Protein AF-B7PDW3-F1 (afdb_monomer_lite)

Radius of gyration: 15.63 Å; chains: 1; bounding box: 40×28×39 Å

pLDDT: mean 84.44, std 12.07, range [47.44, 97.19]

Structure (mmCIF, N/CA/C/O backbone):
data_AF-B7PDW3-F1
#
_entry.id   AF-B7PDW3-F1
#
loop_
_atom_site.group_PDB
_atom_site.id
_atom_site.type_symbol
_atom_site.label_atom_id
_atom_site.label_alt_id
_atom_site.label_comp_id
_atom_site.label_asym_id
_atom_site.label_entity_id
_atom_site.label_seq_id
_atom_site.pdbx_PDB_ins_code
_atom_site.Cartn_x
_atom_site.Cartn_y
_atom_site.Cartn_z
_atom_site.occupancy
_atom_site.B_iso_or_equiv
_atom_site.auth_seq_id
_atom_site.auth_comp_id
_atom_site.auth_asym_id
_atom_site.auth_atom_id
_atom_site.pdbx_PDB_model_num
ATOM 1 N N . ILE A 1 1 ? 16.564 -8.359 -5.991 1.00 54.59 1 ILE A N 1
ATOM 2 C CA . ILE A 1 1 ? 16.793 -7.819 -4.622 1.00 54.59 1 ILE A CA 1
ATOM 3 C C . ILE A 1 1 ? 18.125 -7.062 -4.493 1.00 54.59 1 ILE A C 1
ATOM 5 O O . ILE A 1 1 ? 18.088 -5.931 -4.028 1.00 54.59 1 ILE A O 1
ATOM 9 N N . ARG A 1 2 ? 19.274 -7.583 -4.974 1.00 59.59 2 ARG A N 1
ATOM 10 C CA . ARG A 1 2 ? 20.599 -6.905 -4.907 1.00 59.59 2 ARG A CA 1
ATOM 11 C C . ARG A 1 2 ? 20.658 -5.455 -5.419 1.00 59.59 2 ARG A C 1
ATOM 13 O O . ARG A 1 2 ? 21.525 -4.717 -4.989 1.00 59.59 2 ARG A O 1
ATOM 20 N N . ARG A 1 3 ? 19.758 -5.041 -6.317 1.00 68.50 3 ARG A N 1
ATOM 21 C CA . ARG A 1 3 ? 19.670 -3.659 -6.828 1.00 68.50 3 ARG A CA 1
ATOM 22 C C . ARG A 1 3 ? 18.868 -2.712 -5.918 1.00 68.50 3 ARG A C 1
ATOM 24 O O . ARG A 1 3 ? 19.068 -1.508 -5.966 1.00 68.50 3 ARG A O 1
ATOM 31 N N . PHE A 1 4 ? 17.979 -3.246 -5.079 1.00 74.94 4 PHE A N 1
ATOM 32 C CA . PHE A 1 4 ? 17.000 -2.466 -4.304 1.00 74.94 4 PHE A CA 1
ATOM 33 C C . PHE A 1 4 ? 17.271 -2.464 -2.795 1.00 74.94 4 PHE A C 1
ATOM 35 O O . PHE A 1 4 ? 16.597 -1.756 -2.056 1.00 74.94 4 PHE A O 1
ATOM 42 N N . TRP A 1 5 ? 18.253 -3.239 -2.324 1.00 75.88 5 TRP A N 1
ATOM 43 C CA . TRP A 1 5 ? 18.550 -3.393 -0.895 1.00 75.88 5 TRP A CA 1
ATOM 44 C C . TRP A 1 5 ? 18.837 -2.064 -0.188 1.00 75.88 5 TRP A C 1
ATOM 46 O O . TRP A 1 5 ? 18.388 -1.881 0.936 1.00 75.88 5 TRP A O 1
ATOM 56 N N . HIS A 1 6 ? 19.495 -1.114 -0.864 1.00 83.62 6 HIS A N 1
ATOM 57 C CA . HIS A 1 6 ? 19.739 0.226 -0.325 1.00 83.62 6 HIS A CA 1
ATOM 58 C C . HIS A 1 6 ? 18.432 0.911 0.087 1.00 83.62 6 HIS A C 1
ATOM 60 O O . HIS A 1 6 ? 18.341 1.446 1.184 1.00 83.62 6 HIS A O 1
ATOM 66 N N . TRP A 1 7 ? 17.405 0.845 -0.765 1.00 85.31 7 TRP A N 1
ATOM 67 C CA . TRP A 1 7 ? 16.101 1.453 -0.506 1.00 85.31 7 TRP A CA 1
ATOM 68 C C . TRP A 1 7 ? 15.379 0.768 0.658 1.00 85.31 7 TRP A C 1
ATOM 70 O O . TRP A 1 7 ? 14.861 1.423 1.559 1.00 85.31 7 TRP A O 1
ATOM 80 N N . VAL A 1 8 ? 15.407 -0.565 0.680 1.00 81.06 8 VAL A N 1
ATOM 81 C CA . VAL A 1 8 ? 14.769 -1.358 1.742 1.00 81.06 8 VAL A CA 1
ATOM 82 C C . VAL A 1 8 ? 15.449 -1.148 3.100 1.00 81.06 8 VAL A C 1
ATOM 84 O O . VAL A 1 8 ? 14.766 -1.171 4.116 1.00 81.06 8 VAL A O 1
ATOM 87 N N . LEU A 1 9 ? 16.766 -0.914 3.139 1.00 84.56 9 LEU A N 1
ATOM 88 C CA . LEU A 1 9 ? 17.503 -0.642 4.380 1.00 84.56 9 LEU A CA 1
ATOM 89 C C . LEU A 1 9 ? 17.424 0.820 4.828 1.00 84.56 9 LEU A C 1
ATOM 91 O O . LEU A 1 9 ? 17.378 1.095 6.025 1.00 84.56 9 LEU A O 1
ATOM 95 N N . LEU A 1 10 ? 17.408 1.769 3.892 1.00 88.19 10 LEU A N 1
ATOM 96 C CA . LEU A 1 10 ? 17.343 3.193 4.219 1.00 88.19 10 LEU A CA 1
ATOM 97 C C . LEU A 1 10 ? 16.026 3.562 4.894 1.00 88.19 10 LEU A C 1
ATOM 99 O O . LEU A 1 10 ? 16.030 4.352 5.838 1.00 88.19 10 LEU A O 1
ATOM 103 N N . GLN A 1 11 ? 14.912 2.980 4.451 1.00 86.88 11 GLN A N 1
ATOM 104 C CA . GLN A 1 11 ? 13.616 3.292 5.034 1.00 86.88 11 GLN A CA 1
ATOM 105 C C . GLN A 1 11 ? 13.550 3.018 6.542 1.00 86.88 11 GLN A C 1
ATOM 107 O O . GLN A 1 11 ? 13.261 3.974 7.258 1.00 86.88 11 GLN A O 1
ATOM 112 N N . PRO A 1 12 ? 13.840 1.815 7.087 1.00 85.06 12 PRO A N 1
ATOM 113 C CA . PRO A 1 12 ? 13.779 1.577 8.529 1.00 85.06 12 PRO A CA 1
ATOM 114 C C . PRO A 1 12 ? 14.769 2.447 9.315 1.00 85.06 12 PRO A C 1
ATOM 116 O O . PRO A 1 12 ? 14.426 2.902 10.404 1.00 85.06 12 PRO A O 1
ATOM 119 N N . LEU A 1 13 ? 15.950 2.758 8.766 1.00 88.75 13 LEU A N 1
ATOM 120 C CA . LEU A 1 13 ? 16.912 3.658 9.417 1.00 88.75 13 LEU A CA 1
ATOM 121 C C . LEU A 1 13 ? 16.351 5.079 9.577 1.00 88.75 13 LEU A C 1
ATOM 123 O O . LEU A 1 13 ? 16.361 5.633 10.677 1.00 88.75 13 LEU A O 1
ATOM 127 N N . ILE A 1 14 ? 15.807 5.653 8.500 1.00 88.44 14 ILE A N 1
ATOM 128 C CA . ILE A 1 14 ? 15.176 6.980 8.539 1.00 88.44 14 ILE A CA 1
ATOM 129 C C . ILE A 1 14 ? 13.913 6.941 9.409 1.00 88.44 14 ILE A C 1
ATOM 131 O O . ILE A 1 14 ? 13.672 7.864 10.185 1.00 88.44 14 ILE A O 1
ATOM 135 N N . SER A 1 15 ? 13.154 5.844 9.351 1.00 87.31 15 SER A N 1
ATOM 136 C CA . SER A 1 15 ? 11.963 5.626 10.181 1.00 87.31 15 SER A CA 1
ATOM 137 C C . SER A 1 15 ? 12.304 5.683 11.666 1.00 87.31 15 SER A C 1
ATOM 139 O O . SER A 1 15 ? 11.613 6.356 12.418 1.00 87.31 15 SER A O 1
ATOM 141 N N . GLN A 1 16 ? 13.395 5.046 12.107 1.00 88.44 16 GLN A N 1
ATOM 142 C CA . GLN A 1 16 ? 13.805 5.104 13.513 1.00 88.44 16 GLN A CA 1
ATOM 143 C C . GLN A 1 16 ? 14.217 6.513 13.955 1.00 88.44 16 GLN A C 1
ATOM 145 O O . GLN A 1 16 ? 13.950 6.906 15.092 1.00 88.44 16 GLN A O 1
ATOM 150 N N . LEU A 1 17 ? 14.855 7.286 13.073 1.00 89.81 17 LEU A N 1
ATOM 151 C CA . LEU A 1 17 ? 15.202 8.679 13.361 1.00 89.81 17 LEU A CA 1
ATOM 152 C C . LEU A 1 17 ? 13.953 9.559 13.469 1.00 89.81 17 LEU A C 1
ATOM 154 O O . LEU A 1 17 ? 13.849 10.364 14.395 1.00 89.81 17 LEU A O 1
ATOM 158 N N . LEU A 1 18 ? 13.002 9.386 12.549 1.00 89.19 18 LEU A N 1
ATOM 159 C CA . LEU A 1 18 ? 11.734 10.112 12.549 1.00 89.19 18 LEU A CA 1
ATOM 160 C C . LEU A 1 18 ? 10.860 9.722 13.741 1.00 89.19 18 LEU A C 1
ATOM 162 O O . LEU A 1 18 ? 10.328 10.611 14.393 1.00 89.19 18 LEU A O 1
ATOM 166 N N . PHE A 1 19 ? 10.793 8.438 14.100 1.00 88.94 19 PHE A N 1
ATOM 167 C CA . PHE A 1 19 ? 10.045 7.957 15.265 1.00 88.94 19 PHE A CA 1
ATOM 168 C C . PHE A 1 19 ? 10.471 8.659 16.557 1.00 88.94 19 PHE A C 1
ATOM 170 O O . PHE A 1 19 ? 9.629 9.038 17.363 1.00 88.94 19 PHE A O 1
ATOM 177 N N . LYS A 1 20 ? 11.777 8.894 16.730 1.00 89.00 20 LYS A N 1
ATOM 178 C CA . LYS A 1 20 ? 12.318 9.575 17.915 1.00 89.00 20 LYS A CA 1
ATOM 179 C C . LYS A 1 20 ? 12.041 11.078 17.949 1.00 89.00 20 LYS A C 1
ATOM 181 O O . LYS A 1 20 ? 12.083 11.657 19.029 1.00 89.00 20 LYS A O 1
ATOM 186 N N . LYS A 1 21 ? 11.840 11.722 16.795 1.00 91.31 21 LYS A N 1
ATOM 187 C CA . LYS A 1 21 ? 11.733 13.188 16.699 1.00 91.31 21 LYS A CA 1
ATOM 188 C C . LYS A 1 21 ? 10.309 13.671 16.441 1.00 91.31 21 LYS A C 1
ATOM 190 O O . LYS A 1 21 ? 9.878 14.623 17.076 1.00 91.31 21 LYS A O 1
ATOM 195 N N . ILE A 1 22 ? 9.622 13.065 15.474 1.00 91.94 22 ILE A N 1
ATOM 196 C CA . ILE A 1 22 ? 8.312 13.488 14.963 1.00 91.94 22 ILE A CA 1
ATOM 197 C C . ILE A 1 22 ? 7.516 12.232 14.543 1.00 91.94 22 ILE A C 1
ATOM 199 O O . ILE A 1 22 ? 7.392 11.944 13.348 1.00 91.94 22 ILE A O 1
ATOM 203 N N . PRO A 1 23 ? 6.995 11.443 15.502 1.00 87.19 23 PRO A N 1
ATOM 204 C CA . PRO A 1 23 ? 6.327 10.170 15.209 1.00 87.19 23 PRO A CA 1
ATOM 205 C C . PRO A 1 23 ? 5.072 10.332 14.337 1.00 87.19 23 PRO A C 1
ATOM 207 O O . PRO A 1 23 ? 4.796 9.478 13.498 1.00 87.19 23 PRO A O 1
ATOM 210 N N . GLU A 1 24 ? 4.361 11.456 14.450 1.00 88.12 24 GLU A N 1
ATOM 211 C CA . GLU A 1 24 ? 3.170 11.777 13.644 1.00 88.12 24 GLU A CA 1
ATOM 212 C C . GLU A 1 24 ? 3.463 11.877 12.136 1.00 88.12 24 GLU A C 1
ATOM 214 O O . GLU A 1 24 ? 2.585 11.667 11.297 1.00 88.12 24 GLU A O 1
ATOM 219 N N . PHE A 1 25 ? 4.716 12.159 11.763 1.00 89.56 25 PHE A N 1
ATOM 220 C CA . PHE A 1 25 ? 5.120 12.272 10.363 1.00 89.56 25 PHE A CA 1
ATOM 221 C C . PHE A 1 25 ? 5.406 10.911 9.706 1.00 89.56 25 PHE A C 1
ATOM 223 O O . PHE A 1 25 ? 5.480 10.818 8.480 1.00 89.56 25 PHE A O 1
ATOM 230 N N . LEU A 1 26 ? 5.538 9.833 10.484 1.00 88.94 26 LEU A N 1
ATOM 231 C CA . LEU A 1 26 ? 5.918 8.518 9.956 1.00 88.94 26 LEU A CA 1
ATOM 232 C C . LEU A 1 26 ? 4.989 7.966 8.871 1.00 88.94 26 LEU A C 1
ATOM 234 O O . LEU A 1 26 ? 5.516 7.497 7.860 1.00 88.94 26 LEU A O 1
ATOM 238 N N . PRO A 1 27 ? 3.649 8.035 9.002 1.00 89.69 27 PRO A N 1
ATOM 239 C CA . PRO A 1 27 ? 2.766 7.511 7.966 1.00 89.69 27 PRO A CA 1
ATOM 240 C C . PRO A 1 27 ? 2.967 8.221 6.618 1.00 89.69 27 PRO A C 1
ATOM 242 O O . PRO A 1 27 ? 3.032 7.583 5.566 1.00 89.69 27 PRO A O 1
ATOM 245 N N . HIS A 1 28 ? 3.168 9.542 6.661 1.00 92.50 28 HIS A N 1
ATOM 246 C CA . HIS A 1 28 ? 3.479 10.356 5.488 1.00 92.50 28 HIS A CA 1
ATOM 247 C C . HIS A 1 28 ? 4.814 9.932 4.868 1.00 92.50 28 HIS A C 1
ATOM 249 O O . HIS A 1 28 ? 4.895 9.707 3.660 1.00 92.50 28 HIS A O 1
ATOM 255 N N . PHE A 1 29 ? 5.848 9.759 5.697 1.00 91.75 29 PHE A N 1
ATOM 256 C CA . PHE A 1 29 ? 7.159 9.302 5.246 1.00 91.75 29 PHE A CA 1
ATOM 257 C C . PHE A 1 29 ? 7.093 7.926 4.568 1.00 91.75 29 PHE A C 1
ATOM 259 O O . PHE A 1 29 ? 7.667 7.762 3.492 1.00 91.75 29 PHE A O 1
ATOM 266 N N . TYR A 1 30 ? 6.380 6.950 5.143 1.00 90.31 30 TYR A N 1
ATOM 267 C CA . TYR A 1 30 ? 6.276 5.605 4.562 1.00 90.31 30 TYR A CA 1
ATOM 268 C C . TYR A 1 30 ? 5.662 5.633 3.171 1.00 90.31 30 TYR A C 1
ATOM 270 O O . TYR A 1 30 ? 6.213 5.019 2.255 1.00 90.31 30 TYR A O 1
ATOM 278 N N . PHE A 1 31 ? 4.570 6.377 3.000 1.00 91.69 31 PHE A N 1
ATOM 279 C CA . PHE A 1 31 ? 3.928 6.509 1.703 1.00 91.69 31 PHE A CA 1
ATOM 280 C C . PHE A 1 31 ? 4.818 7.247 0.695 1.00 91.69 31 PHE A C 1
ATOM 282 O O . PHE A 1 31 ? 5.094 6.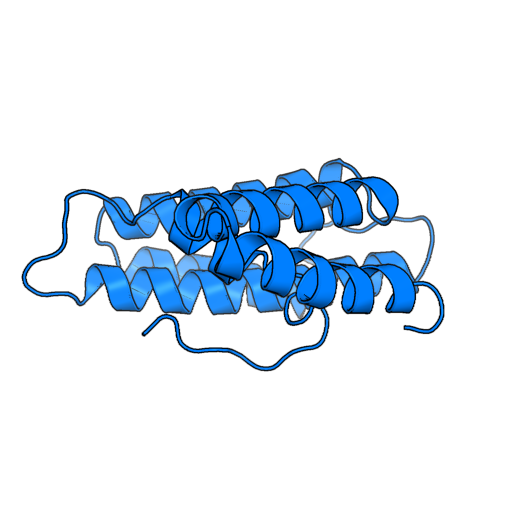711 -0.378 1.00 91.69 31 PHE A O 1
ATOM 289 N N . VAL A 1 32 ? 5.325 8.436 1.045 1.00 92.19 32 VAL A N 1
ATOM 290 C CA . VAL A 1 32 ? 6.133 9.269 0.135 1.00 92.19 32 VAL A CA 1
ATOM 291 C C . VAL A 1 32 ? 7.405 8.542 -0.299 1.00 92.19 32 VAL A C 1
ATOM 293 O O . VAL A 1 32 ? 7.724 8.513 -1.486 1.00 92.19 32 VAL A O 1
ATOM 296 N N . TYR A 1 33 ? 8.108 7.902 0.639 1.00 92.19 33 TYR A N 1
ATOM 297 C CA . TYR A 1 33 ? 9.319 7.140 0.339 1.00 92.19 33 TYR A CA 1
ATOM 298 C C . TYR A 1 33 ? 9.043 6.001 -0.649 1.00 92.19 33 TYR A C 1
ATOM 300 O O . TYR A 1 33 ? 9.774 5.814 -1.624 1.00 92.19 33 TYR A O 1
ATOM 308 N N . SER A 1 34 ? 7.955 5.266 -0.423 1.00 90.88 34 SER A N 1
ATOM 309 C CA . SER A 1 34 ? 7.578 4.125 -1.256 1.00 90.88 34 SER A CA 1
ATOM 310 C C . SER A 1 34 ? 7.078 4.572 -2.632 1.00 90.88 34 SER A C 1
ATOM 312 O O . SER A 1 34 ? 7.429 3.952 -3.633 1.00 90.88 34 SER A O 1
ATOM 314 N N . ALA A 1 35 ? 6.355 5.693 -2.718 1.00 90.69 35 ALA A N 1
ATOM 315 C CA . ALA A 1 35 ? 5.940 6.295 -3.984 1.00 90.69 35 ALA A CA 1
ATOM 316 C C . ALA A 1 35 ? 7.142 6.757 -4.825 1.00 90.69 35 ALA A C 1
ATOM 318 O O . ALA A 1 35 ? 7.195 6.467 -6.020 1.00 90.69 35 ALA A O 1
ATOM 319 N N . ILE A 1 36 ? 8.142 7.400 -4.207 1.00 92.00 36 ILE A N 1
ATOM 320 C CA . ILE A 1 36 ? 9.398 7.777 -4.880 1.00 92.00 36 ILE A CA 1
ATOM 321 C C . ILE A 1 36 ? 10.124 6.529 -5.387 1.00 92.00 36 ILE A C 1
ATOM 323 O O . ILE A 1 36 ? 10.540 6.489 -6.545 1.00 92.00 36 ILE A O 1
ATOM 327 N N . PHE A 1 37 ? 10.240 5.490 -4.553 1.00 89.81 37 PHE A N 1
ATOM 328 C CA . PHE A 1 37 ? 10.837 4.224 -4.969 1.00 89.81 37 PHE A CA 1
ATOM 329 C C . PHE A 1 37 ? 10.115 3.635 -6.186 1.00 89.81 37 PHE A C 1
ATOM 331 O O . PHE A 1 37 ? 10.766 3.214 -7.145 1.00 89.81 37 PHE A O 1
ATOM 338 N N . MET A 1 38 ? 8.783 3.597 -6.154 1.00 88.56 38 MET A N 1
ATOM 339 C CA . MET A 1 38 ? 7.983 3.045 -7.241 1.00 88.56 38 MET A CA 1
ATOM 340 C C . MET A 1 38 ? 8.130 3.868 -8.520 1.00 88.56 38 MET A C 1
ATOM 342 O O . MET A 1 38 ? 8.345 3.280 -9.568 1.00 88.56 38 MET A O 1
ATOM 346 N N . LEU A 1 39 ? 8.100 5.201 -8.451 1.00 90.12 39 LEU A N 1
ATOM 347 C CA . LEU A 1 39 ? 8.308 6.063 -9.621 1.00 90.12 39 LEU A CA 1
ATOM 348 C C . LEU A 1 39 ? 9.716 5.931 -10.216 1.00 90.12 39 LEU A C 1
ATOM 350 O O . LEU A 1 39 ? 9.886 6.071 -11.422 1.00 90.12 39 LEU A O 1
ATOM 354 N N . TYR A 1 40 ? 10.725 5.661 -9.383 1.00 88.12 40 TYR A N 1
ATOM 355 C CA . TYR A 1 40 ? 12.104 5.487 -9.840 1.00 88.12 40 TYR A CA 1
ATOM 356 C C . TYR A 1 40 ? 12.361 4.111 -10.480 1.00 88.12 40 TYR A C 1
ATOM 358 O O . TYR A 1 40 ? 13.230 3.985 -11.340 1.00 88.12 40 TYR A O 1
ATOM 366 N N . ASN A 1 41 ? 11.646 3.065 -10.045 1.00 83.94 41 ASN A N 1
ATOM 367 C CA . ASN A 1 41 ? 11.922 1.674 -10.442 1.00 83.94 41 ASN A CA 1
ATOM 368 C C . ASN A 1 41 ? 10.826 1.023 -11.302 1.00 83.94 41 ASN A C 1
ATOM 370 O O . ASN A 1 41 ? 11.072 -0.026 -11.902 1.00 83.94 41 ASN A O 1
ATOM 374 N N . LEU A 1 42 ? 9.630 1.602 -11.341 1.00 84.44 42 LEU A N 1
ATOM 375 C CA . LEU A 1 42 ? 8.469 1.153 -12.110 1.00 84.44 42 LEU A CA 1
ATOM 376 C C . LEU A 1 42 ? 7.987 2.299 -13.004 1.00 84.44 42 LEU A C 1
ATOM 378 O O . LEU A 1 42 ? 8.445 3.435 -12.900 1.00 84.44 42 LEU A O 1
ATOM 382 N N . THR A 1 43 ? 7.040 2.008 -13.892 1.00 86.38 43 THR A N 1
ATOM 383 C CA . THR A 1 43 ? 6.442 3.055 -14.726 1.00 86.38 43 THR A CA 1
ATOM 384 C C . THR A 1 43 ? 5.443 3.879 -13.919 1.00 86.38 43 THR A C 1
ATOM 386 O O . THR A 1 43 ? 4.786 3.369 -13.007 1.00 86.38 43 THR A O 1
ATOM 389 N N . TRP A 1 44 ? 5.268 5.148 -14.289 1.00 88.12 44 TRP A N 1
ATOM 390 C CA . TRP A 1 44 ? 4.240 6.011 -13.698 1.00 88.12 44 TRP A CA 1
ATOM 391 C C . TRP A 1 44 ? 2.834 5.393 -13.815 1.00 88.12 44 TRP A C 1
ATOM 393 O O . TRP A 1 44 ? 2.042 5.488 -12.879 1.00 88.12 44 TRP A O 1
ATOM 403 N N . THR A 1 45 ? 2.547 4.688 -14.917 1.00 88.00 45 THR A N 1
ATOM 404 C CA . THR A 1 45 ? 1.289 3.960 -15.136 1.00 88.00 45 THR A CA 1
ATOM 405 C C . THR A 1 45 ? 1.080 2.877 -14.082 1.00 88.00 45 THR A C 1
ATOM 407 O O . THR A 1 45 ? -0.008 2.771 -13.516 1.00 88.00 45 THR A O 1
ATOM 410 N N . THR A 1 46 ? 2.128 2.119 -13.747 1.00 86.56 46 THR A N 1
ATOM 411 C CA . THR A 1 46 ? 2.078 1.132 -12.662 1.00 86.56 46 THR A CA 1
ATOM 412 C C . THR A 1 46 ? 1.752 1.797 -11.322 1.00 86.56 46 THR A C 1
ATOM 414 O O . THR A 1 46 ? 0.893 1.312 -10.588 1.00 86.56 46 THR A O 1
ATOM 417 N N . VAL A 1 47 ? 2.389 2.929 -11.003 1.00 91.06 47 VAL A N 1
ATOM 418 C CA . VAL A 1 47 ? 2.130 3.651 -9.744 1.00 91.06 47 VAL A CA 1
ATOM 419 C C . VAL A 1 47 ? 0.676 4.115 -9.659 1.00 91.06 47 VAL A C 1
ATOM 421 O O . VAL A 1 47 ? 0.030 3.924 -8.628 1.00 91.06 47 VAL A O 1
ATOM 424 N N . LEU A 1 48 ? 0.127 4.649 -10.753 1.00 91.75 48 LEU A N 1
ATOM 425 C CA . LEU A 1 48 ? -1.279 5.049 -10.810 1.00 91.75 48 LEU A CA 1
ATOM 426 C C . LEU A 1 48 ? -2.235 3.879 -10.594 1.00 91.75 48 LEU A C 1
ATOM 428 O O . LEU A 1 48 ? -3.239 4.048 -9.912 1.00 91.75 48 LEU A O 1
ATOM 432 N N . VAL A 1 49 ? -1.928 2.694 -11.120 1.00 90.75 49 VAL A N 1
ATOM 433 C CA . VAL A 1 49 ? -2.760 1.497 -10.923 1.00 90.75 49 VAL A CA 1
ATOM 434 C C . VAL A 1 49 ? -2.796 1.082 -9.453 1.00 90.75 49 VAL A C 1
ATOM 436 O O . VAL A 1 49 ? -3.865 0.748 -8.940 1.00 90.75 49 VAL A O 1
ATOM 439 N N . PHE A 1 50 ? -1.664 1.145 -8.748 1.00 92.00 50 PHE A N 1
ATOM 440 C CA . PHE A 1 50 ? -1.630 0.856 -7.311 1.00 92.00 50 PHE A CA 1
ATOM 441 C C . PHE A 1 50 ? -2.458 1.877 -6.521 1.00 92.00 50 PHE A C 1
ATOM 443 O O . PHE A 1 50 ? -3.245 1.494 -5.656 1.00 92.00 50 PHE A O 1
ATOM 450 N N . LEU A 1 51 ? -2.322 3.167 -6.842 1.00 94.25 51 LEU A N 1
ATOM 451 C CA . LEU A 1 51 ? -3.085 4.239 -6.196 1.00 94.25 51 LEU A CA 1
ATOM 452 C C . LEU A 1 51 ? -4.585 4.150 -6.498 1.00 94.25 51 LEU A C 1
ATOM 454 O O . LEU A 1 51 ? -5.397 4.326 -5.596 1.00 94.25 51 LEU A O 1
ATOM 458 N N . ALA A 1 52 ? -4.958 3.828 -7.737 1.00 93.75 52 ALA A N 1
ATOM 459 C CA . ALA A 1 52 ? -6.346 3.624 -8.139 1.00 93.75 52 ALA A CA 1
ATOM 460 C C . ALA A 1 52 ? -6.957 2.408 -7.433 1.00 93.75 52 ALA A C 1
ATOM 462 O O . ALA A 1 52 ? -8.085 2.481 -6.948 1.00 93.75 52 ALA A O 1
ATOM 463 N N . SER A 1 53 ? -6.191 1.319 -7.312 1.00 93.56 53 SER A N 1
ATOM 464 C CA . SER A 1 53 ? -6.601 0.139 -6.546 1.00 93.56 53 SER A CA 1
ATOM 465 C C . SER A 1 53 ? -6.848 0.517 -5.087 1.00 93.56 53 SER A C 1
ATOM 467 O O . SER A 1 53 ? -7.929 0.264 -4.566 1.00 93.56 53 SER A O 1
ATOM 469 N N . TYR A 1 54 ? -5.897 1.205 -4.446 1.00 96.25 54 TYR A N 1
ATOM 470 C CA . TYR A 1 54 ? -6.071 1.729 -3.090 1.00 96.25 54 TYR A CA 1
ATOM 471 C C . TYR A 1 54 ? -7.326 2.607 -2.959 1.00 96.25 54 TYR A C 1
ATOM 473 O O . TYR A 1 54 ? -8.140 2.371 -2.068 1.00 96.25 54 TYR A O 1
ATOM 481 N N . ALA A 1 55 ? -7.522 3.568 -3.864 1.00 96.81 55 ALA A N 1
ATOM 482 C CA . ALA A 1 55 ? -8.663 4.480 -3.833 1.00 96.81 55 ALA A CA 1
ATOM 483 C C . ALA A 1 55 ? -10.005 3.742 -3.960 1.00 96.81 55 ALA A C 1
ATOM 485 O O . ALA A 1 55 ? -10.954 4.081 -3.255 1.00 96.81 55 ALA A O 1
ATOM 486 N N . ALA A 1 56 ? -10.081 2.705 -4.802 1.00 96.62 56 ALA A N 1
ATOM 487 C CA . ALA A 1 56 ? -11.279 1.882 -4.950 1.00 96.62 56 ALA A CA 1
ATOM 488 C C . ALA A 1 56 ? -11.631 1.136 -3.653 1.00 96.62 56 ALA A C 1
ATOM 490 O O . ALA A 1 56 ? -12.788 1.144 -3.235 1.00 96.62 56 ALA A O 1
ATOM 491 N N . PHE A 1 57 ? -10.641 0.543 -2.976 1.00 97.19 57 PHE A N 1
ATOM 492 C CA . PHE A 1 57 ? -10.860 -0.102 -1.677 1.00 97.19 57 PHE A CA 1
ATOM 493 C C . PHE A 1 57 ? -11.198 0.895 -0.575 1.00 97.19 57 PHE A C 1
ATOM 495 O O . PHE A 1 57 ? -12.085 0.629 0.231 1.00 97.19 57 PHE A O 1
ATOM 502 N N . PHE A 1 58 ? -10.529 2.048 -0.548 1.00 96.62 58 PHE A N 1
ATOM 503 C CA . PHE A 1 58 ? -10.842 3.109 0.402 1.00 96.62 58 PHE A CA 1
ATOM 504 C C . PHE A 1 58 ? -12.294 3.571 0.231 1.00 96.62 58 PHE A C 1
ATOM 506 O O . PHE A 1 58 ? -13.028 3.639 1.210 1.00 96.62 58 PHE A O 1
ATOM 513 N N . ALA A 1 59 ? -12.745 3.793 -1.007 1.00 96.88 59 ALA A N 1
ATOM 514 C CA . ALA A 1 59 ? -14.133 4.143 -1.308 1.00 96.88 59 ALA A CA 1
ATOM 515 C C . ALA A 1 59 ? -15.126 3.019 -0.949 1.00 96.88 59 ALA A C 1
ATOM 517 O O . ALA A 1 59 ? -16.201 3.281 -0.415 1.00 96.88 59 ALA A O 1
ATOM 518 N N . ALA A 1 60 ? -14.781 1.754 -1.197 1.00 96.69 60 ALA A N 1
ATOM 519 C CA . ALA A 1 60 ? -15.617 0.626 -0.781 1.00 96.69 60 ALA A CA 1
ATOM 520 C C . ALA A 1 60 ? -15.749 0.545 0.754 1.00 96.69 60 ALA A C 1
ATOM 522 O O . ALA A 1 60 ? -16.842 0.294 1.275 1.00 96.69 60 ALA A O 1
ATOM 523 N N . ALA A 1 61 ? -14.654 0.819 1.469 1.00 95.81 61 ALA A N 1
ATOM 524 C CA . ALA A 1 61 ? -14.606 0.854 2.925 1.00 95.81 61 ALA A CA 1
ATOM 525 C C . ALA A 1 61 ? -15.411 2.027 3.506 1.00 95.81 61 ALA A C 1
ATOM 527 O O . ALA A 1 61 ? -16.159 1.832 4.464 1.00 95.81 61 ALA A O 1
ATOM 528 N N . THR A 1 62 ? -15.320 3.230 2.924 1.00 95.50 62 THR A N 1
ATOM 529 C CA . THR A 1 62 ? -16.112 4.392 3.372 1.00 95.50 62 THR A CA 1
ATOM 530 C C . THR A 1 62 ? -17.607 4.118 3.235 1.00 95.50 62 THR A C 1
ATOM 532 O O . THR A 1 62 ? -18.348 4.272 4.207 1.00 95.50 62 THR A O 1
ATOM 535 N N . VAL A 1 63 ? -18.034 3.586 2.083 1.00 95.31 63 VAL A N 1
ATOM 536 C CA . VAL A 1 63 ? -19.428 3.178 1.828 1.00 95.31 63 VAL A CA 1
ATOM 537 C C . VAL A 1 63 ? -19.895 2.078 2.790 1.00 95.31 63 VAL A C 1
ATOM 539 O O . VAL A 1 63 ? -21.086 1.973 3.068 1.00 95.31 63 VAL A O 1
ATOM 542 N N . GLY A 1 64 ? -18.982 1.287 3.360 1.00 93.50 64 GLY A N 1
ATOM 543 C CA . GLY A 1 64 ? -19.338 0.210 4.284 1.00 93.50 64 GLY A CA 1
ATOM 544 C C . GLY A 1 64 ? -19.692 -1.106 3.595 1.00 93.50 64 GLY A C 1
ATOM 545 O O . GLY A 1 64 ? -20.376 -1.938 4.185 1.00 93.50 64 GLY A O 1
ATOM 546 N N . SER A 1 65 ? -19.278 -1.306 2.340 1.00 94.88 65 SER A N 1
ATOM 547 C CA . SER A 1 65 ? -19.644 -2.501 1.574 1.00 94.88 65 SER A CA 1
ATOM 548 C C . SER A 1 65 ? -18.544 -3.561 1.628 1.00 94.88 65 SER A C 1
ATOM 550 O O . SER A 1 65 ? -17.600 -3.548 0.836 1.00 94.88 65 SER A O 1
ATOM 552 N N . ILE A 1 66 ? -18.701 -4.536 2.529 1.00 94.81 66 ILE A N 1
ATOM 553 C CA . ILE A 1 66 ? -17.813 -5.712 2.616 1.00 94.81 66 ILE A CA 1
ATOM 554 C C . ILE A 1 66 ? -17.789 -6.476 1.283 1.00 94.81 66 ILE A C 1
ATOM 556 O O . ILE A 1 66 ? -16.735 -6.918 0.830 1.00 94.81 66 ILE A O 1
ATOM 560 N N . VAL A 1 67 ? -18.948 -6.593 0.624 1.00 96.00 67 VAL A N 1
ATOM 561 C CA . VAL A 1 67 ? -19.077 -7.279 -0.670 1.00 96.00 67 VAL A CA 1
ATOM 562 C C . VAL A 1 67 ? -18.226 -6.590 -1.734 1.00 96.00 67 VAL A C 1
ATOM 564 O O . VAL A 1 67 ? -17.480 -7.265 -2.438 1.00 96.00 67 VAL A O 1
ATOM 567 N N . ALA A 1 68 ? -18.277 -5.256 -1.821 1.00 95.75 68 ALA A N 1
ATOM 568 C CA . ALA A 1 68 ? -17.457 -4.510 -2.773 1.00 95.75 68 ALA A CA 1
ATOM 569 C C . ALA A 1 68 ? -15.956 -4.732 -2.528 1.00 95.75 68 ALA A C 1
ATOM 571 O O . ALA A 1 68 ? -15.212 -4.930 -3.486 1.00 95.75 68 ALA A O 1
ATOM 572 N N . CYS A 1 69 ? -15.521 -4.783 -1.264 1.00 95.31 69 CYS A N 1
ATOM 573 C CA . CYS A 1 69 ? -14.125 -5.054 -0.912 1.00 95.31 69 CYS A CA 1
ATOM 574 C C . CYS A 1 69 ? -13.671 -6.440 -1.411 1.00 95.31 69 CYS A C 1
ATOM 576 O O . CYS A 1 69 ? -12.633 -6.552 -2.065 1.00 95.31 69 CYS A O 1
ATOM 578 N N . TYR A 1 70 ? -14.470 -7.490 -1.186 1.00 96.06 70 TYR A N 1
ATOM 579 C CA . TYR A 1 70 ? -14.151 -8.835 -1.685 1.00 96.06 70 TYR A CA 1
ATOM 580 C C . TYR A 1 70 ? -14.177 -8.929 -3.213 1.00 96.06 70 TYR A C 1
ATOM 582 O O . TYR A 1 70 ? -13.300 -9.569 -3.793 1.00 96.06 70 TYR A O 1
ATOM 590 N N . VAL A 1 71 ? -15.142 -8.282 -3.875 1.00 95.56 71 VAL A N 1
ATOM 591 C CA . VAL A 1 71 ? -15.217 -8.254 -5.345 1.00 95.56 71 VAL A CA 1
ATOM 592 C C . VAL A 1 71 ? -13.982 -7.573 -5.936 1.00 95.56 71 VAL A C 1
ATOM 594 O O . VAL A 1 71 ? -13.371 -8.123 -6.850 1.00 95.56 71 VAL A O 1
ATOM 597 N N . LEU A 1 72 ? -13.566 -6.424 -5.393 1.00 94.81 72 LEU A N 1
ATOM 598 C CA . LEU A 1 72 ? -12.349 -5.731 -5.828 1.00 94.81 72 LEU A CA 1
ATOM 599 C C . LEU A 1 72 ? -11.106 -6.615 -5.668 1.00 94.81 72 LEU A C 1
ATOM 601 O O . LEU A 1 72 ? -10.303 -6.721 -6.596 1.00 94.81 72 LEU A O 1
ATOM 605 N N . ALA A 1 73 ? -10.966 -7.292 -4.525 1.00 93.44 73 ALA A N 1
ATOM 606 C CA . ALA A 1 73 ? -9.848 -8.202 -4.289 1.00 93.44 73 ALA A CA 1
ATOM 607 C C . ALA A 1 73 ? -9.842 -9.367 -5.280 1.00 93.44 73 ALA A C 1
ATOM 609 O O . ALA A 1 73 ? -8.801 -9.669 -5.863 1.00 93.44 73 ALA A O 1
ATOM 610 N N . LEU A 1 74 ? -11.006 -9.975 -5.523 1.00 91.38 74 LEU A N 1
ATOM 611 C CA . LEU A 1 74 ? -11.148 -11.062 -6.483 1.00 91.38 74 LEU A CA 1
ATOM 612 C C . LEU A 1 74 ? -10.758 -10.615 -7.896 1.00 91.38 74 LEU A C 1
ATOM 614 O O . LEU A 1 74 ? -10.007 -11.320 -8.562 1.00 91.38 74 LEU A O 1
ATOM 618 N N . VAL A 1 75 ? -11.208 -9.436 -8.339 1.00 90.38 75 VAL A N 1
ATOM 619 C CA . VAL A 1 75 ? -10.857 -8.887 -9.659 1.00 90.38 75 VAL A CA 1
ATOM 620 C C . VAL A 1 75 ? -9.344 -8.715 -9.803 1.00 90.38 75 VAL A C 1
ATOM 622 O O . VAL A 1 75 ? -8.781 -9.131 -10.817 1.00 90.38 75 VAL A O 1
ATOM 625 N N . ILE A 1 76 ? -8.670 -8.150 -8.796 1.00 89.12 76 ILE A N 1
ATOM 626 C CA . ILE A 1 76 ? -7.219 -7.929 -8.860 1.00 89.12 76 ILE A CA 1
ATOM 627 C C . ILE A 1 76 ? -6.445 -9.252 -8.809 1.00 89.12 76 ILE A C 1
ATOM 629 O O . ILE A 1 76 ? -5.501 -9.423 -9.577 1.00 89.12 76 ILE A O 1
ATOM 633 N N . VAL A 1 77 ? -6.853 -10.203 -7.962 1.00 85.31 77 VAL A N 1
ATOM 634 C CA . VAL A 1 77 ? -6.205 -11.524 -7.857 1.00 85.31 77 VAL A CA 1
ATOM 635 C C . VAL A 1 77 ? -6.412 -12.355 -9.123 1.00 85.31 77 VAL A C 1
ATOM 637 O O . VAL A 1 77 ? -5.474 -12.992 -9.603 1.00 85.31 77 VAL A O 1
ATOM 640 N N . LEU A 1 78 ? -7.615 -12.342 -9.705 1.00 84.44 78 LEU A N 1
ATOM 641 C CA . LEU A 1 78 ? -7.873 -13.007 -10.983 1.00 84.44 78 LEU A CA 1
ATOM 642 C C . LEU A 1 78 ? -7.038 -12.383 -12.096 1.00 84.44 78 LEU A C 1
ATOM 644 O O . LEU A 1 78 ? -6.457 -13.111 -12.895 1.00 84.44 78 LEU A O 1
ATOM 648 N N . HIS A 1 79 ? -6.925 -11.056 -12.124 1.00 81.31 79 HIS A N 1
ATOM 649 C CA . HIS A 1 79 ? -6.068 -10.383 -13.090 1.00 81.31 79 HIS A CA 1
ATOM 650 C C . HIS A 1 79 ? -4.590 -10.759 -12.910 1.00 81.31 79 H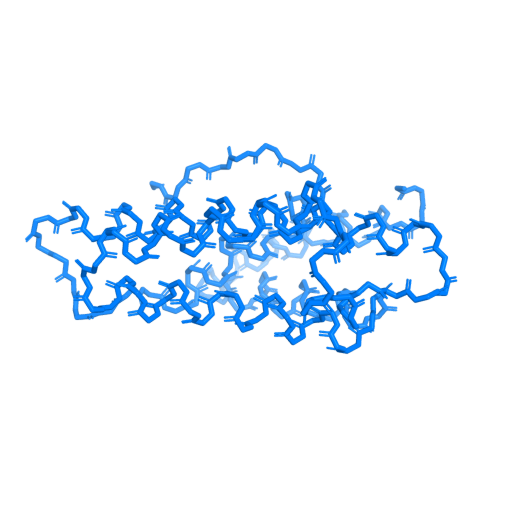IS A C 1
ATOM 652 O O . HIS A 1 79 ? -3.922 -11.103 -13.885 1.00 81.31 79 HIS A O 1
ATOM 658 N N . SER A 1 80 ? -4.079 -10.744 -11.676 1.00 75.31 80 SER A N 1
ATOM 659 C CA . SER A 1 80 ? -2.680 -11.085 -11.412 1.00 75.31 80 SER A CA 1
ATOM 660 C C . SER A 1 80 ? -2.375 -12.565 -11.653 1.00 75.31 80 SER A C 1
ATOM 662 O O . SER A 1 80 ? -1.247 -12.891 -12.016 1.00 75.31 80 SER A O 1
ATOM 664 N N . SER A 1 81 ? -3.361 -13.453 -11.512 1.00 75.31 81 SER A N 1
ATOM 665 C CA . SER A 1 81 ? -3.228 -14.889 -11.804 1.00 75.31 81 SER A CA 1
ATOM 666 C C . SER A 1 81 ? -3.385 -15.206 -13.295 1.00 75.31 81 SER A C 1
ATOM 668 O O . SER A 1 81 ? -2.755 -16.131 -13.804 1.00 75.31 81 SER A O 1
ATOM 670 N N . PHE A 1 82 ? -4.197 -14.421 -14.009 1.00 75.25 82 PHE A N 1
ATOM 671 C CA . PHE A 1 82 ? -4.502 -14.589 -15.429 1.00 75.25 82 PHE A CA 1
ATOM 672 C C . PHE A 1 82 ? -4.277 -13.269 -16.189 1.00 75.25 82 PHE A C 1
ATOM 674 O O . PHE A 1 82 ? -5.239 -12.594 -16.573 1.00 75.25 82 PHE A O 1
ATOM 681 N N . PRO A 1 83 ? -3.013 -12.912 -16.496 1.00 61.19 83 PRO A N 1
ATOM 682 C CA . PRO A 1 83 ? -2.656 -11.645 -17.152 1.00 61.19 83 PRO A CA 1
ATOM 683 C C . PRO A 1 83 ? -3.208 -11.482 -18.587 1.00 61.19 83 PRO A C 1
ATOM 685 O O . PRO A 1 83 ? -3.003 -10.453 -19.230 1.00 61.19 83 PRO A O 1
ATOM 688 N N . VAL A 1 84 ? -3.941 -12.479 -19.095 1.00 53.75 84 VAL A N 1
ATOM 689 C CA . VAL A 1 84 ? -4.690 -12.451 -20.364 1.00 53.75 84 VAL A CA 1
ATOM 690 C C . VAL A 1 84 ? -5.907 -11.509 -20.293 1.00 53.75 84 VAL A C 1
ATOM 692 O O . VAL A 1 84 ? -6.372 -11.017 -21.321 1.00 53.75 84 VAL A O 1
ATOM 695 N N . LEU A 1 85 ? -6.393 -11.190 -19.088 1.00 55.59 85 LEU A N 1
ATOM 696 C CA . LEU A 1 85 ? -7.478 -10.237 -18.840 1.00 55.59 85 LEU A CA 1
ATOM 697 C C . LEU A 1 85 ? -6.973 -8.792 -19.034 1.00 55.59 85 LEU A C 1
ATOM 699 O O . LEU A 1 85 ? -6.638 -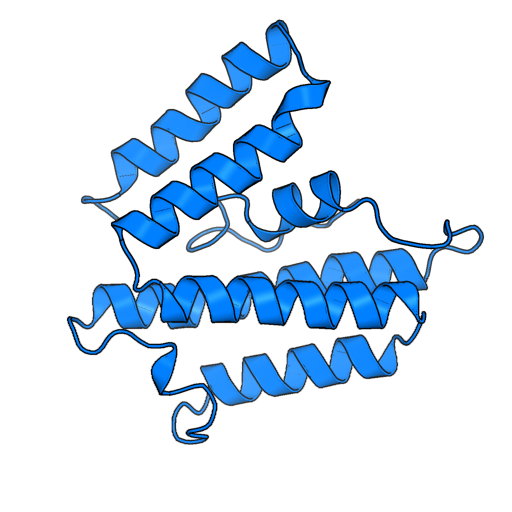8.093 -18.082 1.00 55.59 85 LEU A O 1
ATOM 703 N N . GLY A 1 86 ? -6.856 -8.360 -20.291 1.00 58.81 86 GLY A N 1
ATOM 704 C CA . GLY A 1 86 ? -6.024 -7.237 -20.745 1.00 58.81 86 GLY A CA 1
ATOM 705 C C . GLY A 1 86 ? -6.282 -5.821 -20.198 1.00 58.81 86 GLY A C 1
ATOM 706 O O . GLY A 1 86 ? -5.568 -4.907 -20.601 1.00 58.81 86 GLY A O 1
ATOM 707 N N . PHE A 1 87 ? -7.234 -5.598 -19.289 1.00 64.50 87 PHE A N 1
ATOM 708 C CA . PHE A 1 87 ? -7.590 -4.253 -18.809 1.00 64.50 87 PHE A CA 1
ATOM 709 C C . PHE A 1 87 ? -6.529 -3.602 -17.899 1.00 64.50 87 PHE A C 1
ATOM 711 O O . PHE A 1 87 ? -6.427 -2.380 -17.864 1.00 64.50 87 PHE A O 1
ATOM 718 N N . LEU A 1 88 ? -5.690 -4.390 -17.220 1.00 62.31 88 LEU A N 1
ATOM 719 C CA . LEU A 1 88 ? -4.534 -3.905 -16.446 1.00 62.31 88 LEU A CA 1
ATOM 720 C C . LEU A 1 88 ? -3.189 -4.249 -17.112 1.00 62.31 88 LEU A C 1
ATOM 722 O O . LEU A 1 88 ? -2.129 -3.985 -16.554 1.00 62.31 88 LEU A O 1
ATOM 726 N N . LYS A 1 89 ? -3.203 -4.757 -18.351 1.00 67.44 89 LYS A N 1
ATOM 727 C CA . LYS A 1 89 ? -1.988 -5.030 -19.136 1.00 67.44 89 LYS A CA 1
ATOM 728 C C . LYS A 1 89 ? -1.051 -3.813 -19.273 1.00 67.44 89 LYS A C 1
ATOM 730 O O . LYS A 1 89 ? 0.156 -4.020 -19.177 1.00 67.44 89 LYS A O 1
ATOM 735 N N . PRO A 1 90 ? -1.548 -2.563 -19.416 1.00 66.25 90 PRO A N 1
ATOM 736 C CA . PRO A 1 90 ? -0.690 -1.373 -19.421 1.00 66.25 90 PRO A CA 1
ATOM 737 C C . PRO A 1 90 ? 0.026 -1.102 -18.088 1.00 66.25 90 PRO A C 1
ATOM 739 O O . PRO A 1 90 ? 0.959 -0.308 -18.048 1.00 66.25 90 PRO A O 1
ATOM 742 N N . ALA A 1 91 ? -0.406 -1.730 -16.988 1.00 65.62 91 ALA A N 1
ATOM 743 C CA . ALA A 1 91 ? 0.215 -1.575 -15.676 1.00 65.62 91 ALA A CA 1
ATOM 744 C C . ALA A 1 91 ? 1.552 -2.319 -15.559 1.00 65.62 91 ALA A C 1
ATOM 746 O O . ALA A 1 91 ? 2.328 -2.026 -14.645 1.00 65.62 91 ALA A O 1
ATOM 747 N N . TYR A 1 92 ? 1.825 -3.273 -16.454 1.00 72.44 92 TYR A N 1
ATOM 748 C CA . TYR A 1 92 ? 3.057 -4.052 -16.452 1.00 72.44 92 TYR A CA 1
ATOM 749 C C . TYR A 1 92 ? 4.083 -3.427 -17.397 1.00 72.44 92 TYR A C 1
ATOM 751 O O . TYR A 1 92 ? 3.822 -3.336 -18.597 1.00 72.44 92 TYR A O 1
ATOM 759 N N . PRO A 1 93 ? 5.254 -3.012 -16.884 1.00 67.31 93 PRO A N 1
ATOM 760 C CA . PRO A 1 93 ? 6.319 -2.487 -17.726 1.00 67.31 93 PRO A CA 1
ATOM 761 C C . PRO A 1 93 ? 6.739 -3.513 -18.787 1.00 67.31 93 PRO A C 1
ATOM 763 O O . PRO A 1 93 ? 6.987 -4.675 -18.464 1.00 67.31 93 PRO A O 1
ATOM 766 N N . SER A 1 94 ? 6.875 -3.074 -20.039 1.00 66.69 94 SER A N 1
ATOM 767 C CA . SER A 1 94 ? 7.427 -3.879 -21.143 1.00 66.69 94 SER A CA 1
ATOM 768 C C . SER A 1 94 ? 8.936 -4.114 -21.025 1.00 66.69 94 SER A C 1
ATOM 770 O O . SER A 1 94 ? 9.503 -4.952 -21.722 1.00 66.69 94 SER A O 1
ATOM 772 N N . ASP A 1 95 ? 9.584 -3.362 -20.139 1.00 62.69 95 ASP A N 1
ATOM 773 C CA . ASP A 1 95 ? 11.008 -3.041 -20.220 1.00 62.69 95 ASP A CA 1
ATOM 774 C C . ASP A 1 95 ? 11.891 -4.082 -19.502 1.00 62.69 95 ASP A C 1
ATOM 776 O O . ASP A 1 95 ? 13.115 -3.956 -19.462 1.00 62.69 95 ASP A O 1
ATOM 780 N N . GLY A 1 96 ? 11.284 -5.126 -18.920 1.00 61.34 96 GLY A N 1
ATOM 781 C CA . GLY A 1 96 ? 12.009 -6.269 -18.367 1.00 61.34 96 GLY A CA 1
ATOM 782 C C . GLY A 1 96 ? 11.208 -7.157 -17.410 1.00 61.34 96 GLY A C 1
ATOM 783 O O . GLY A 1 96 ? 10.301 -6.715 -16.708 1.00 61.34 96 GLY A O 1
ATOM 784 N N . ASN A 1 97 ? 11.620 -8.426 -17.310 1.00 70.62 97 ASN A N 1
ATOM 785 C CA . ASN A 1 97 ? 10.950 -9.439 -16.481 1.00 70.62 97 ASN A CA 1
ATOM 786 C C . ASN A 1 97 ? 10.866 -9.064 -14.989 1.00 70.62 97 ASN A C 1
ATOM 788 O O . ASN A 1 97 ? 9.908 -9.430 -14.318 1.00 70.62 97 ASN A O 1
ATOM 792 N N . VAL A 1 98 ? 11.849 -8.331 -14.450 1.00 74.62 98 VAL A N 1
ATOM 793 C CA . VAL A 1 98 ? 11.897 -8.006 -13.012 1.00 74.62 98 VAL A CA 1
ATOM 794 C C . VAL A 1 98 ? 10.895 -6.913 -12.632 1.00 74.62 98 VAL A C 1
ATOM 796 O O . VAL A 1 98 ? 10.256 -7.028 -11.592 1.00 74.62 98 VAL A O 1
ATOM 799 N N . SER A 1 99 ? 10.740 -5.861 -13.438 1.00 74.94 99 SER A N 1
ATOM 800 C CA . SER A 1 99 ? 9.799 -4.768 -13.153 1.00 74.94 99 SER A CA 1
ATOM 801 C C . SER A 1 99 ? 8.349 -5.205 -13.372 1.00 74.94 99 SER A C 1
ATOM 803 O O . SER A 1 99 ? 7.495 -4.882 -12.548 1.00 74.94 99 SER A O 1
ATOM 805 N N . ALA A 1 100 ? 8.087 -6.021 -14.399 1.00 78.19 100 ALA A N 1
ATOM 806 C CA . ALA A 1 100 ? 6.801 -6.695 -14.589 1.00 78.19 100 ALA A CA 1
ATOM 807 C C . ALA A 1 100 ? 6.454 -7.617 -13.407 1.00 78.19 100 ALA A C 1
ATOM 809 O O . ALA A 1 100 ? 5.353 -7.533 -12.862 1.00 78.19 100 ALA A O 1
ATOM 810 N N . PHE A 1 101 ? 7.414 -8.423 -12.941 1.00 80.44 101 PHE A N 1
ATOM 811 C CA . PHE A 1 101 ? 7.238 -9.271 -11.760 1.00 80.44 101 PHE A CA 1
ATOM 812 C C . PHE A 1 101 ? 6.942 -8.455 -10.492 1.00 80.44 101 PHE A C 1
ATOM 814 O O . PHE A 1 101 ? 5.997 -8.764 -9.768 1.00 80.44 101 PHE A O 1
ATOM 821 N N . LEU A 1 102 ? 7.708 -7.388 -10.232 1.00 81.94 102 LEU A N 1
ATOM 822 C CA . LEU A 1 102 ? 7.478 -6.501 -9.085 1.00 81.94 102 LEU A CA 1
ATOM 823 C C . LEU A 1 102 ? 6.100 -5.837 -9.145 1.00 81.94 102 LEU A C 1
ATOM 825 O O . LEU A 1 102 ? 5.423 -5.760 -8.125 1.00 81.94 102 LEU A O 1
ATOM 829 N N . ALA A 1 103 ? 5.669 -5.396 -10.326 1.00 84.38 103 ALA A N 1
ATOM 830 C CA . ALA A 1 103 ? 4.339 -4.839 -10.527 1.00 84.38 103 ALA A CA 1
ATOM 831 C C . ALA A 1 103 ? 3.236 -5.866 -10.218 1.00 84.38 103 ALA A C 1
ATOM 833 O O . ALA A 1 103 ? 2.286 -5.546 -9.511 1.00 84.38 103 ALA A O 1
ATOM 834 N N . GLN A 1 104 ? 3.372 -7.110 -10.685 1.00 83.38 104 GLN A N 1
ATOM 835 C CA . GLN A 1 104 ? 2.379 -8.172 -10.475 1.00 83.38 104 GLN A CA 1
ATOM 836 C C . GLN A 1 104 ? 2.286 -8.616 -9.013 1.00 83.38 104 GLN A C 1
ATOM 838 O O . GLN A 1 104 ? 1.192 -8.670 -8.441 1.00 83.38 104 GLN A O 1
ATOM 843 N N . VAL A 1 105 ? 3.432 -8.909 -8.398 1.00 84.25 105 VAL A N 1
ATOM 844 C CA . VAL A 1 105 ? 3.506 -9.323 -6.992 1.00 84.25 105 VAL A CA 1
ATOM 845 C C . VAL A 1 105 ? 3.091 -8.177 -6.080 1.00 84.25 105 VAL A C 1
ATOM 847 O O . VAL A 1 105 ? 2.265 -8.373 -5.191 1.00 84.25 105 VAL A O 1
ATOM 850 N N . GLY A 1 106 ? 3.600 -6.971 -6.337 1.00 88.19 106 GLY A N 1
ATOM 851 C CA . GLY A 1 106 ? 3.249 -5.780 -5.573 1.00 88.19 106 GLY A CA 1
ATOM 852 C C . GLY A 1 106 ? 1.752 -5.492 -5.624 1.00 88.19 106 GLY A C 1
ATOM 853 O O . GLY A 1 106 ? 1.153 -5.280 -4.579 1.00 88.19 106 GLY A O 1
ATOM 854 N N . LEU A 1 107 ? 1.121 -5.580 -6.800 1.00 88.00 107 LEU A N 1
ATOM 855 C CA . LEU A 1 107 ? -0.313 -5.320 -6.939 1.00 88.00 107 LEU A CA 1
ATOM 856 C C . LEU A 1 107 ? -1.156 -6.341 -6.161 1.00 88.00 107 LEU A C 1
ATOM 858 O O . LEU A 1 107 ? -2.154 -5.977 -5.542 1.00 88.00 107 LEU A O 1
ATOM 862 N N . SER A 1 108 ? -0.726 -7.604 -6.145 1.00 88.06 108 SER A N 1
ATOM 863 C CA . SER A 1 108 ? -1.393 -8.665 -5.381 1.00 88.06 108 SER A CA 1
ATOM 864 C C . SER A 1 108 ? -1.288 -8.420 -3.871 1.00 88.06 108 SER A C 1
ATOM 866 O O . SER A 1 108 ? -2.290 -8.509 -3.163 1.00 88.06 108 SER A O 1
ATOM 868 N N . TRP A 1 109 ? -0.106 -8.039 -3.375 1.00 89.81 109 TRP A N 1
ATOM 869 C CA . TRP A 1 109 ? 0.076 -7.675 -1.964 1.00 89.81 109 TRP A CA 1
ATOM 870 C C . TRP A 1 109 ? -0.670 -6.398 -1.583 1.00 89.81 109 TRP A C 1
ATOM 872 O O . TRP A 1 109 ? -1.264 -6.339 -0.506 1.00 89.81 109 TRP A O 1
ATOM 882 N N . THR A 1 110 ? -0.692 -5.398 -2.466 1.00 91.56 110 THR A N 1
ATOM 883 C CA . THR A 1 110 ? -1.495 -4.184 -2.301 1.00 91.56 110 THR A CA 1
ATOM 884 C C . THR A 1 110 ? -2.971 -4.537 -2.176 1.00 91.56 110 THR A C 1
ATOM 886 O O . THR A 1 110 ? -3.600 -4.101 -1.221 1.00 91.56 110 THR A O 1
ATOM 889 N N . ALA A 1 111 ? -3.516 -5.378 -3.060 1.00 92.06 111 ALA A N 1
ATOM 890 C CA . ALA A 1 111 ? -4.907 -5.818 -2.971 1.00 92.06 111 ALA A CA 1
ATOM 891 C C . ALA A 1 111 ? -5.201 -6.574 -1.669 1.00 92.06 111 ALA A C 1
ATOM 893 O O . ALA A 1 111 ? -6.230 -6.327 -1.046 1.00 92.06 111 ALA A O 1
ATOM 894 N N . ALA A 1 112 ? -4.291 -7.445 -1.227 1.00 91.94 112 ALA A N 1
ATOM 895 C CA . ALA A 1 112 ? -4.456 -8.199 0.011 1.00 91.94 112 ALA A CA 1
ATOM 896 C C . ALA A 1 112 ? -4.481 -7.285 1.253 1.00 91.94 112 ALA A C 1
ATOM 898 O O . ALA A 1 112 ? -5.363 -7.422 2.098 1.00 91.94 112 ALA A O 1
ATOM 899 N N . ARG A 1 113 ? -3.572 -6.303 1.339 1.00 92.56 113 ARG A N 1
ATOM 900 C CA . ARG A 1 113 ? -3.584 -5.296 2.420 1.00 92.56 113 ARG A CA 1
ATOM 901 C C . ARG A 1 113 ? -4.791 -4.382 2.335 1.00 92.56 113 ARG A C 1
ATOM 903 O O . ARG A 1 113 ? -5.399 -4.076 3.355 1.00 92.56 113 ARG A O 1
ATOM 910 N N . CYS A 1 114 ? -5.160 -3.970 1.125 1.00 94.69 114 CYS A N 1
ATOM 911 C CA . CYS A 1 114 ? -6.355 -3.174 0.922 1.00 94.69 114 CYS A CA 1
ATOM 912 C C . CYS A 1 114 ? -7.612 -3.906 1.396 1.00 94.69 114 CYS A C 1
ATOM 914 O O . CYS A 1 114 ? -8.446 -3.316 2.080 1.00 94.69 114 CYS A O 1
ATOM 916 N N . LEU A 1 115 ? -7.724 -5.201 1.093 1.00 95.19 115 LEU A N 1
ATOM 917 C CA . LEU A 1 115 ? -8.805 -6.044 1.586 1.00 95.19 115 LEU A CA 1
ATOM 918 C C . LEU A 1 115 ? -8.786 -6.153 3.115 1.00 95.19 115 LEU A C 1
ATOM 920 O O . LEU A 1 115 ? -9.841 -5.994 3.717 1.0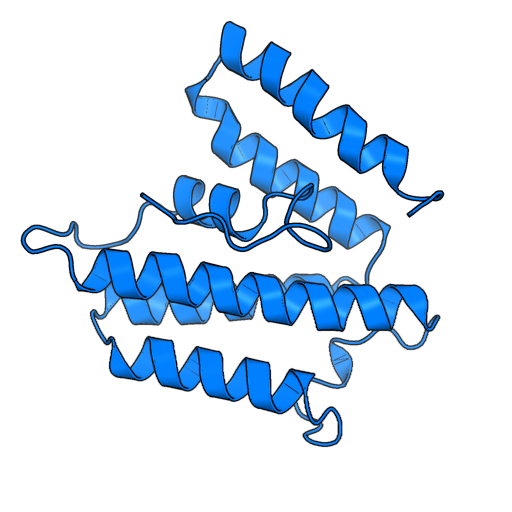0 95.19 115 LEU A O 1
ATOM 924 N N . SER A 1 116 ? -7.615 -6.375 3.728 1.00 94.00 116 SER A N 1
ATOM 925 C CA . SER A 1 116 ? -7.485 -6.445 5.192 1.00 94.00 116 SER A CA 1
ATOM 926 C C . SER A 1 116 ? -8.027 -5.176 5.844 1.00 94.00 116 SER A C 1
ATOM 928 O O . SER A 1 116 ? -9.050 -5.239 6.517 1.00 94.00 116 SER A O 1
ATOM 930 N N . PHE A 1 117 ? -7.436 -4.004 5.557 1.00 94.25 117 PHE A N 1
ATOM 931 C CA . PHE A 1 11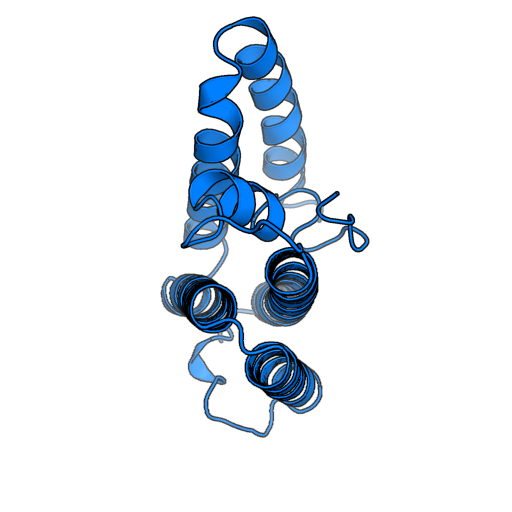7 ? -7.856 -2.777 6.244 1.00 94.25 117 PHE A CA 1
ATOM 932 C C . PHE A 1 117 ? -9.324 -2.440 5.960 1.00 94.25 117 PHE A C 1
ATOM 934 O O . PHE A 1 117 ? -10.019 -1.936 6.837 1.00 94.25 117 PHE A O 1
ATOM 941 N N . SER A 1 118 ? -9.802 -2.675 4.732 1.00 95.62 118 SER A N 1
ATOM 942 C CA . SER A 1 118 ? -11.170 -2.311 4.357 1.00 95.62 118 SER A CA 1
ATOM 943 C C . SER A 1 118 ? -12.200 -3.186 5.065 1.00 95.62 118 SER A C 1
ATOM 945 O O . SER A 1 118 ? -13.164 -2.658 5.609 1.00 95.62 118 SER A O 1
ATOM 947 N N . VAL A 1 119 ? -11.992 -4.502 5.129 1.00 94.56 119 VAL A N 1
ATOM 948 C CA . VAL A 1 119 ? -12.894 -5.410 5.850 1.00 94.56 119 VAL A CA 1
ATOM 949 C C . VAL A 1 119 ? -12.849 -5.142 7.351 1.00 94.56 119 VAL A C 1
ATOM 951 O O . VAL A 1 119 ? -13.913 -5.065 7.971 1.00 94.56 119 VAL A O 1
ATOM 954 N N . ASP A 1 120 ? -11.655 -4.949 7.915 1.00 93.56 120 ASP A N 1
ATOM 955 C CA . ASP A 1 120 ? -11.477 -4.657 9.340 1.00 93.56 120 ASP A CA 1
ATOM 956 C C . ASP A 1 120 ? -12.183 -3.347 9.711 1.00 93.56 120 ASP A C 1
ATOM 958 O O . ASP A 1 120 ? -12.955 -3.304 10.668 1.00 93.56 120 ASP A O 1
ATOM 962 N N . PHE A 1 121 ? -12.031 -2.304 8.890 1.00 94.69 121 PHE A N 1
ATOM 963 C CA . PHE A 1 121 ? -12.720 -1.027 9.070 1.00 94.69 121 PHE A CA 1
ATOM 964 C C . PHE A 1 121 ? -14.246 -1.152 8.998 1.00 94.69 121 PHE A C 1
ATOM 966 O O . PHE A 1 121 ? -14.958 -0.577 9.818 1.00 94.69 121 PHE A O 1
ATOM 973 N N . VAL A 1 122 ? -14.774 -1.890 8.018 1.00 94.44 122 VAL A N 1
ATOM 974 C CA . VAL A 1 122 ? -16.229 -2.019 7.842 1.00 94.44 122 VAL A CA 1
ATOM 975 C C . VAL A 1 122 ? -16.871 -2.834 8.969 1.00 94.44 122 VAL A C 1
ATOM 977 O O . VAL A 1 122 ? -18.032 -2.600 9.301 1.00 94.44 122 VAL A O 1
ATOM 980 N N . ARG A 1 123 ? -16.132 -3.764 9.581 1.00 93.19 123 ARG A N 1
ATOM 981 C CA . ARG A 1 123 ? -16.612 -4.586 10.703 1.00 93.19 123 ARG A CA 1
ATOM 982 C C . ARG A 1 123 ? -16.592 -3.873 12.056 1.00 93.19 123 ARG A C 1
ATOM 984 O O . ARG A 1 123 ? -17.175 -4.397 13.003 1.00 93.19 123 ARG A O 1
ATOM 991 N N . GLN A 1 124 ? -15.945 -2.715 12.169 1.00 92.06 124 GLN A N 1
ATOM 992 C CA . GLN A 1 124 ? -15.902 -1.963 13.422 1.00 92.06 124 GLN A CA 1
ATOM 993 C C . GLN A 1 124 ? -17.308 -1.445 13.801 1.00 92.06 124 GLN A C 1
ATOM 995 O O . GLN A 1 124 ? -17.926 -0.746 12.993 1.00 92.06 124 GLN A O 1
ATOM 1000 N N . PRO A 1 125 ? -17.816 -1.743 15.018 1.00 83.12 125 PRO A N 1
ATOM 1001 C CA . PRO A 1 125 ? -19.167 -1.354 15.444 1.00 83.12 125 PRO A CA 1
ATOM 1002 C C . PRO A 1 125 ? -19.379 0.164 15.490 1.00 83.12 125 PRO A C 1
ATOM 1004 O O . PRO A 1 125 ? -20.440 0.653 15.113 1.00 83.12 125 PRO A O 1
ATOM 1007 N N . GLU A 1 126 ? -18.351 0.905 15.913 1.00 86.25 126 GLU A N 1
ATOM 1008 C CA . GLU A 1 126 ? -18.349 2.367 16.047 1.00 86.25 126 GLU A CA 1
ATOM 1009 C C . GLU A 1 126 ? -17.288 2.989 15.131 1.00 86.25 126 GLU A C 1
ATOM 1011 O O . GLU A 1 126 ? -16.385 3.709 15.559 1.00 86.25 126 GLU A O 1
ATOM 1016 N N . ARG A 1 127 ? -17.357 2.659 13.837 1.00 85.44 127 ARG A N 1
ATOM 1017 C CA . ARG A 1 127 ? -16.406 3.191 12.858 1.00 85.44 127 ARG A CA 1
ATOM 1018 C C . ARG A 1 127 ? -16.653 4.682 12.581 1.00 85.44 127 ARG A C 1
ATOM 1020 O O . ARG A 1 127 ? -17.808 5.107 12.486 1.00 85.44 127 ARG A O 1
ATOM 1027 N N . PRO A 1 128 ? -15.594 5.482 12.368 1.00 90.50 128 PRO A N 1
ATOM 1028 C CA . PRO A 1 128 ? -15.742 6.834 11.842 1.00 90.50 128 PRO A CA 1
ATOM 1029 C C . PRO A 1 128 ? -16.290 6.807 10.403 1.00 90.50 128 PRO A C 1
ATOM 1031 O O . PRO A 1 128 ? -16.394 5.757 9.769 1.00 90.50 128 PRO A O 1
ATOM 1034 N N . SER A 1 129 ? -16.620 7.975 9.848 1.00 90.62 129 SER A N 1
ATOM 1035 C CA . SER A 1 129 ? -17.179 8.091 8.488 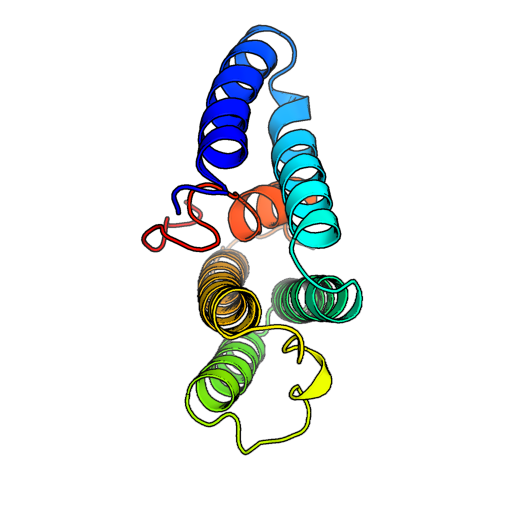1.00 90.62 129 SER A CA 1
ATOM 1036 C C . SER A 1 129 ? -16.233 7.602 7.383 1.00 90.62 129 SER A C 1
ATOM 1038 O O . SER A 1 129 ? -16.690 7.202 6.311 1.00 90.62 129 SER A O 1
ATOM 1040 N N . ALA A 1 130 ? -14.922 7.615 7.633 1.00 92.56 130 ALA A N 1
ATOM 1041 C CA . ALA A 1 130 ? -13.907 7.154 6.698 1.00 92.56 130 ALA A CA 1
ATOM 1042 C C . ALA A 1 130 ? -12.677 6.574 7.418 1.00 92.56 130 ALA A C 1
ATOM 1044 O O . ALA A 1 130 ? -12.375 6.999 8.537 1.00 92.56 130 ALA A O 1
ATOM 1045 N N . PRO A 1 131 ? -11.935 5.647 6.780 1.00 92.81 131 PRO A N 1
ATOM 1046 C CA . PRO A 1 131 ? -10.650 5.195 7.298 1.00 92.81 131 PRO A CA 1
ATOM 1047 C C . PRO A 1 131 ? -9.647 6.352 7.371 1.00 92.81 131 PRO A C 1
ATOM 1049 O O . PRO A 1 131 ? -9.710 7.307 6.594 1.00 92.81 131 PRO A O 1
ATOM 1052 N N . GLN A 1 132 ? -8.665 6.252 8.266 1.00 93.44 132 GLN A N 1
ATOM 1053 C CA . GLN A 1 132 ? -7.599 7.249 8.346 1.00 93.44 132 GLN A CA 1
ATOM 1054 C C . GLN A 1 132 ? -6.674 7.126 7.127 1.00 93.44 132 GLN A C 1
ATOM 1056 O O . GLN A 1 132 ? -5.920 6.160 6.984 1.00 93.44 132 GLN A O 1
ATOM 1061 N N . LEU A 1 133 ? -6.741 8.116 6.231 1.00 93.00 133 LEU A N 1
ATOM 1062 C CA . LEU A 1 133 ? -6.069 8.097 4.926 1.00 93.00 133 LEU A CA 1
ATOM 1063 C C . LEU A 1 133 ? -4.569 7.800 5.047 1.00 93.00 133 LEU A C 1
ATOM 1065 O O . LEU A 1 133 ? -4.068 6.848 4.459 1.00 93.00 133 LEU A O 1
ATOM 1069 N N . TRP A 1 134 ? -3.848 8.582 5.850 1.00 92.38 134 TRP A N 1
ATOM 1070 C CA . TRP A 1 134 ? -2.395 8.450 5.959 1.00 92.38 134 TRP A CA 1
ATOM 1071 C C . TRP A 1 134 ? -1.955 7.144 6.614 1.00 92.38 134 TRP A C 1
ATOM 1073 O O . TRP A 1 134 ? -0.943 6.580 6.210 1.00 92.38 134 TRP A O 1
ATOM 1083 N N . GLN A 1 135 ? -2.723 6.632 7.576 1.00 91.50 135 GLN A N 1
ATOM 1084 C CA . GLN A 1 135 ? -2.428 5.354 8.226 1.00 91.50 135 GLN A CA 1
ATOM 1085 C C . GLN A 1 135 ? -2.625 4.184 7.260 1.00 91.50 135 GLN A C 1
ATOM 1087 O O . GLN A 1 135 ? -1.738 3.347 7.111 1.00 91.50 135 GLN A O 1
ATOM 1092 N N . THR A 1 136 ? -3.746 4.169 6.536 1.00 93.62 136 THR A N 1
ATOM 1093 C CA . THR A 1 136 ? -4.026 3.124 5.542 1.00 93.62 136 THR A CA 1
ATOM 1094 C C . THR A 1 136 ? -3.061 3.186 4.354 1.00 93.62 136 THR A C 1
ATOM 1096 O O . THR A 1 136 ? -2.585 2.140 3.916 1.00 93.62 136 THR A O 1
ATOM 1099 N N . LEU A 1 137 ? -2.685 4.381 3.876 1.00 92.81 137 LEU A N 1
ATOM 1100 C CA . LEU A 1 137 ? -1.634 4.546 2.861 1.00 92.81 137 LEU A CA 1
ATOM 1101 C C . LEU A 1 137 ? -0.291 3.994 3.344 1.00 92.81 137 LEU A C 1
ATOM 1103 O O . LEU A 1 137 ? 0.354 3.234 2.624 1.00 92.81 137 LEU A O 1
ATOM 1107 N N . ALA A 1 138 ? 0.124 4.351 4.559 1.00 91.00 138 ALA A N 1
ATOM 1108 C CA . ALA A 1 138 ? 1.383 3.894 5.134 1.00 91.00 138 ALA A CA 1
ATOM 1109 C C . ALA A 1 138 ? 1.431 2.369 5.280 1.00 91.00 138 ALA A C 1
ATOM 1111 O O . ALA A 1 138 ? 2.438 1.756 4.936 1.00 91.00 138 ALA A O 1
ATOM 1112 N N . TYR A 1 139 ? 0.333 1.770 5.740 1.00 90.69 139 TYR A N 1
ATOM 1113 C CA . TYR A 1 139 ? 0.177 0.327 5.889 1.00 90.69 139 TYR A CA 1
ATOM 1114 C C . TYR A 1 139 ? 0.220 -0.405 4.537 1.00 90.69 139 TYR A C 1
ATOM 1116 O O . TYR A 1 139 ? 1.005 -1.337 4.350 1.00 90.69 139 TYR A O 1
ATOM 1124 N N . VAL A 1 140 ? -0.574 0.042 3.559 1.00 91.50 140 VAL A N 1
ATOM 1125 C CA . VAL A 1 140 ? -0.648 -0.601 2.238 1.00 91.50 140 VAL A CA 1
ATOM 1126 C C . VAL A 1 140 ? 0.688 -0.497 1.503 1.00 91.50 140 VAL A C 1
ATOM 1128 O O . VAL A 1 140 ? 1.179 -1.497 0.970 1.00 91.50 140 VAL A O 1
ATOM 1131 N N . PHE A 1 141 ? 1.299 0.689 1.508 1.00 89.62 141 PHE A N 1
ATOM 1132 C CA . PHE A 1 141 ? 2.495 0.997 0.725 1.00 89.62 141 PHE A CA 1
ATOM 1133 C C . PHE A 1 141 ? 3.812 0.807 1.479 1.00 89.62 141 PHE A C 1
ATOM 1135 O O . PHE A 1 141 ? 4.843 1.218 0.961 1.00 89.62 141 PHE A O 1
ATOM 1142 N N . TYR A 1 142 ? 3.834 0.180 2.658 1.00 87.25 142 TYR A N 1
ATOM 1143 C CA . TYR A 1 142 ? 5.081 -0.036 3.396 1.00 87.25 142 TYR A CA 1
ATOM 1144 C C . TYR A 1 142 ? 6.091 -0.860 2.569 1.00 87.25 142 TYR A C 1
ATOM 1146 O O . TYR A 1 142 ? 5.945 -2.073 2.410 1.00 87.25 142 TYR A O 1
ATOM 1154 N N . LEU A 1 143 ? 7.117 -0.199 2.016 1.00 81.19 143 LEU A N 1
ATOM 1155 C CA . LEU A 1 143 ? 8.046 -0.775 1.033 1.00 81.19 143 LEU A CA 1
ATOM 1156 C C . LEU A 1 143 ? 8.686 -2.117 1.425 1.00 81.19 143 LEU A C 1
ATOM 1158 O O . LEU A 1 143 ? 8.757 -2.988 0.554 1.00 81.19 143 LEU A O 1
ATOM 1162 N N . PRO A 1 144 ? 9.159 -2.335 2.673 1.00 74.31 144 PRO A N 1
ATOM 1163 C CA . PRO A 1 144 ? 9.884 -3.550 3.028 1.00 74.31 144 PRO A CA 1
ATOM 1164 C C . PRO A 1 144 ? 8.991 -4.784 2.929 1.00 74.31 144 PRO A C 1
ATOM 1166 O O . PRO A 1 144 ? 9.477 -5.886 2.672 1.00 74.31 144 PRO A O 1
ATOM 1169 N N . SER A 1 145 ? 7.679 -4.604 3.091 1.00 77.88 145 SER A N 1
ATOM 1170 C CA . SER A 1 145 ? 6.705 -5.662 2.878 1.00 77.88 145 SER A CA 1
ATOM 1171 C C . SER A 1 145 ? 6.031 -5.579 1.505 1.00 77.88 145 SER A C 1
ATOM 1173 O O . SER A 1 145 ? 5.569 -6.607 1.020 1.00 77.88 145 SER A O 1
ATOM 1175 N N . LEU A 1 146 ? 5.990 -4.422 0.833 1.00 78.19 146 LEU A N 1
ATOM 1176 C CA . LEU A 1 146 ? 5.254 -4.186 -0.424 1.00 78.19 146 LEU A CA 1
ATOM 1177 C C . LEU A 1 146 ? 5.513 -5.220 -1.526 1.00 78.19 146 LEU A C 1
ATOM 1179 O O . LEU A 1 146 ? 4.570 -5.655 -2.177 1.00 78.19 146 LEU A O 1
ATOM 1183 N N . PHE A 1 147 ? 6.764 -5.641 -1.712 1.00 71.69 147 PHE A N 1
ATOM 1184 C CA . PHE A 1 147 ? 7.131 -6.588 -2.775 1.00 71.69 147 PHE A CA 1
ATOM 1185 C C . PHE A 1 147 ? 7.594 -7.957 -2.264 1.00 71.69 147 PHE A C 1
ATOM 1187 O O . PHE A 1 147 ? 7.821 -8.860 -3.067 1.00 71.69 147 PHE A O 1
ATOM 1194 N N . THR A 1 148 ? 7.797 -8.105 -0.953 1.00 67.19 148 THR A N 1
ATOM 1195 C CA . THR A 1 148 ? 8.557 -9.232 -0.381 1.00 67.19 148 THR A CA 1
ATOM 1196 C C . THR A 1 148 ? 8.007 -9.792 0.922 1.00 67.19 148 THR A C 1
ATOM 1198 O O . THR A 1 148 ? 8.433 -10.871 1.323 1.00 67.19 148 THR A O 1
ATOM 1201 N N . GLY A 1 149 ? 7.141 -9.066 1.627 1.00 59.69 149 GLY A N 1
ATOM 1202 C CA . GLY A 1 149 ? 6.815 -9.386 3.016 1.00 59.69 149 GLY A CA 1
ATOM 1203 C C . GLY A 1 149 ? 5.449 -10.041 3.185 1.00 59.69 149 GLY A C 1
ATOM 1204 O O . GLY A 1 149 ? 4.560 -9.803 2.367 1.00 59.69 149 GLY A O 1
ATOM 1205 N N . PRO A 1 150 ? 5.269 -10.825 4.264 1.00 54.06 150 PRO A N 1
ATOM 1206 C CA . PRO A 1 150 ? 3.987 -11.437 4.582 1.00 54.06 150 PRO A CA 1
ATOM 1207 C C . PRO A 1 150 ? 2.906 -10.371 4.809 1.00 54.06 150 PRO A C 1
ATOM 1209 O O . PRO A 1 150 ? 3.201 -9.201 5.076 1.00 54.06 150 PRO A O 1
ATOM 1212 N N . LEU A 1 151 ? 1.642 -10.792 4.720 1.00 52.91 151 LEU A N 1
ATOM 1213 C CA . LEU A 1 151 ? 0.514 -10.001 5.206 1.00 52.91 151 LEU A CA 1
ATOM 1214 C C . LEU A 1 151 ? 0.782 -9.617 6.665 1.00 52.91 151 LEU A C 1
ATOM 1216 O O . LEU A 1 151 ? 0.998 -10.477 7.515 1.00 52.91 151 LEU A O 1
ATOM 1220 N N . GLN A 1 152 ? 0.814 -8.317 6.928 1.00 61.03 152 GLN A N 1
ATOM 1221 C CA . GLN A 1 152 ? 0.765 -7.767 8.276 1.00 61.03 152 GLN A CA 1
ATOM 1222 C C . GLN A 1 152 ? -0.702 -7.440 8.526 1.00 61.03 152 GLN A C 1
ATOM 1224 O O . GLN A 1 152 ? -1.318 -6.857 7.637 1.00 61.03 152 GLN A O 1
ATOM 1229 N N . ASN A 1 153 ? -1.280 -7.825 9.661 1.00 56.41 153 ASN A N 1
ATOM 1230 C CA . ASN A 1 153 ? -2.638 -7.385 9.990 1.00 56.41 153 ASN A CA 1
ATOM 1231 C C . ASN A 1 153 ? -2.638 -5.871 10.248 1.00 56.41 153 ASN A C 1
ATOM 1233 O O . ASN A 1 153 ? -1.602 -5.307 10.605 1.00 56.41 153 ASN A O 1
ATOM 1237 N N . TYR A 1 154 ? -3.775 -5.223 9.995 1.00 47.44 154 TYR A N 1
ATOM 1238 C CA . TYR A 1 154 ? -3.946 -3.780 10.190 1.00 47.44 154 TYR A CA 1
ATOM 1239 C C . TYR A 1 154 ? -4.109 -3.380 11.673 1.00 47.44 154 TYR A C 1
ATOM 1241 O O . TYR A 1 154 ? -3.968 -2.196 11.963 1.00 47.44 154 TYR A O 1
ATOM 1249 N N . ASP A 1 155 ? -4.392 -4.353 12.557 1.00 49.53 155 ASP A N 1
ATOM 1250 C CA . ASP A 1 155 ? -4.725 -4.188 13.989 1.00 49.53 155 ASP A CA 1
ATOM 1251 C C . ASP A 1 155 ? -3.867 -3.163 14.759 1.00 49.53 155 ASP A C 1
ATOM 1253 O O . ASP A 1 155 ? -2.615 -3.254 14.716 1.00 49.53 155 ASP A O 1
#

Foldseek 3Di:
DVVCVCLLVVLVVVQVVCCVPPVVCNLVSQLVSLLVVCVVLEPPLLSVVLVVLLVQLQVCLLVLPLPSLVVSLCVLVCCLVPVVPPPCVVNADPPDDVRNLQSSQLSNLLSVLSNQVSNVQSPDPDHDSGDDVSLSSSQSRRPNCSRPNDDDHSD

Secondary structure (DSSP, 8-state):
-TTTHHHHHHHHHHHHHHHHH-GGGHHHHHHHHHHHHHHHHS-HHHHHHHHHHHHHHHHHHHHT-HHHHHHHHHHHHHHHH-TTSGGGGGGS-TT-HHHHHHHHHHHHHHHHHHHHHHHHHHH-TT--SS--HHHHHHHHT-HHHHTT-PPPP--

Organism: Ixodes scapularis (NCBI:txid6945)

Sequence (155 aa):
IRRFWHWVLLQPLISQLLFKKIPEFLPHFYFVYSAIFMLYNLTWTTVLVFLASYAAFFAAATVGSIVACYVLALVIVLHSSFPVLGFLKPAYPSDGNVSAFLAQVGLSWTAARCLSFSVDFVRQPERPSAPQLWQTLAYVFYLPSLFTGPLQNYD